Protein AF-A0A932MPE1-F1 (afdb_monomer)

Nearest PDB structures (foldseek):
  2o38-assembly1_A  TM=8.174E-01  e=1.059E-05  Rhodopseudomonas palustris CGA009
  2a6c-assembly1_A  TM=9.421E-01  e=1.053E-04  Nitrosomonas europaea
  7ewc-assembly1_A  TM=6.214E-01  e=9.830E-03  Mycobacterium tuberculosis H37Rv
  3zkc-assembly1_B  TM=7.278E-01  e=4.633E-02  Bacillus subtilis subsp. subtilis str. 168
  7ewd-assembly1_A  TM=6.023E-01  e=1.310E-02  Mycobacterium tuberculosis H37Rv

Mean predicted aligned error: 8.55 Å

Solvent-accessible surface area (backbone atoms only — not comparable to full-atom values): 7859 Å² total; per-residue (Å²): 137,81,84,57,58,51,88,51,97,84,36,64,41,52,76,69,68,44,94,55,16,48,61,52,46,52,42,50,54,48,48,50,54,45,51,53,50,38,60,76,68,68,54,49,48,64,52,47,8,63,70,67,75,48,54,49,73,54,32,44,39,55,76,70,62,51,60,94,80,55,55,63,66,57,45,52,53,49,34,46,69,71,74,42,87,87,86,86,86,87,83,82,79,90,71,98,70,90,81,68,83,70,67,65,78,91,77,82,78,72,78,80,86,79,76,85,91,83,86,132

InterPro domains:
  IPR001387 Cro/C1-type, helix-turn-helix domain [PS50943] (34-89)
  IPR001387 Cro/C1-type, helix-turn-helix domain [SM00530] (33-89)
  IPR001387 Cro/C1-type, helix-turn-helix domain [cd00093] (39-87)
  IPR010982 Lambda repressor-like, DNA-binding domain superfamily [G3DSA:1.10.260.40] (15-92)
  IPR010982 Lambda repressor-like, DNA-binding domain superfamily [SSF47413] (19-94)
  IPR039554 HigA2-like, helix-turn-helix domain [PF13744] (12-91)

Foldseek 3Di:
DDADADDDVPQVLVVVVHPCSRQLVLLQVLLVVLLVLCVVVVHDLVRLCVLLVHDSVVSVCSNVPVSVVDGNVSSQSSCVSSVHDDDDDDDDDDDPDPPDTDHGDDDDPPPPPPDDPPDD

Structure (mmCIF, N/CA/C/O backbone):
data_AF-A0A932MPE1-F1
#
_entry.id   AF-A0A932MPE1-F1
#
loop_
_atom_site.group_PDB
_atom_site.id
_atom_site.type_symbol
_atom_site.label_atom_id
_atom_site.label_alt_id
_atom_site.label_comp_id
_atom_site.label_asym_id
_atom_site.label_entity_id
_atom_site.label_seq_id
_atom_site.pdbx_PDB_ins_code
_atom_site.Cartn_x
_atom_site.Cartn_y
_atom_site.Cartn_z
_atom_site.occupancy
_atom_site.B_iso_or_equiv
_atom_site.auth_seq_id
_atom_site.auth_comp_id
_atom_site.auth_asym_id
_atom_site.auth_atom_id
_atom_site.pdbx_PDB_model_num
ATOM 1 N N . MET A 1 1 ? 17.467 -10.125 -6.346 1.00 37.91 1 MET A N 1
ATOM 2 C CA . MET A 1 1 ? 17.031 -9.792 -7.722 1.00 37.91 1 MET A CA 1
ATOM 3 C C . MET A 1 1 ? 15.690 -9.086 -7.632 1.00 37.91 1 MET A C 1
ATOM 5 O O . MET A 1 1 ? 14.696 -9.749 -7.381 1.00 37.91 1 MET A O 1
ATOM 9 N N . THR A 1 2 ? 15.652 -7.758 -7.743 1.00 42.38 2 THR A N 1
ATOM 10 C CA . THR A 1 2 ? 14.387 -7.010 -7.783 1.00 42.38 2 THR A CA 1
ATOM 11 C C . THR A 1 2 ? 13.823 -7.049 -9.208 1.00 42.38 2 THR A C 1
ATOM 13 O O . THR A 1 2 ? 14.575 -6.833 -10.166 1.00 42.38 2 THR A O 1
ATOM 16 N N . PRO A 1 3 ? 12.534 -7.383 -9.400 1.00 53.00 3 PRO A N 1
ATOM 17 C CA . PRO A 1 3 ? 11.929 -7.356 -10.723 1.00 53.00 3 PRO A CA 1
ATOM 18 C C . PRO A 1 3 ? 11.927 -5.916 -11.245 1.00 53.00 3 PRO A C 1
ATOM 20 O O . PRO A 1 3 ? 11.459 -5.002 -10.571 1.00 53.00 3 PRO A O 1
ATOM 23 N N . LYS A 1 4 ? 12.464 -5.703 -12.452 1.00 52.66 4 LYS A N 1
ATOM 24 C CA . LYS A 1 4 ? 12.369 -4.404 -13.121 1.00 52.66 4 LYS A CA 1
ATOM 25 C C . LYS A 1 4 ? 10.934 -4.198 -13.589 1.00 52.66 4 LYS A C 1
ATOM 27 O O . LYS A 1 4 ? 10.346 -5.045 -14.256 1.00 52.66 4 LYS A O 1
ATOM 32 N N . LEU A 1 5 ? 10.383 -3.064 -13.213 1.00 62.53 5 LEU A N 1
ATOM 33 C CA . LEU A 1 5 ? 9.048 -2.625 -13.576 1.00 62.53 5 LEU A CA 1
ATOM 34 C C . LEU A 1 5 ? 9.161 -1.731 -14.839 1.00 62.53 5 LEU A C 1
ATOM 36 O O . LEU A 1 5 ? 10.270 -1.330 -15.195 1.00 62.53 5 LEU A O 1
ATOM 40 N N . HIS A 1 6 ? 8.079 -1.465 -15.576 1.00 52.44 6 HIS A N 1
ATOM 41 C CA . HIS A 1 6 ? 8.164 -0.789 -16.885 1.00 52.44 6 HIS A CA 1
ATOM 42 C C . HIS A 1 6 ? 7.243 0.407 -16.996 1.00 52.44 6 HIS A C 1
ATOM 44 O O . HIS A 1 6 ? 6.069 0.304 -16.640 1.00 52.44 6 HIS A O 1
ATOM 50 N N . LYS A 1 7 ? 7.772 1.439 -17.658 1.00 56.03 7 LYS A N 1
ATOM 51 C CA . LYS A 1 7 ? 7.132 2.724 -17.902 1.00 56.03 7 LYS A CA 1
ATOM 52 C C . LYS A 1 7 ? 5.729 2.541 -18.447 1.00 56.03 7 LYS A C 1
ATOM 54 O O . LYS A 1 7 ? 5.529 2.168 -19.603 1.00 56.03 7 LYS A O 1
ATOM 59 N N . SER A 1 8 ? 4.751 2.774 -17.579 1.00 58.72 8 SER A N 1
ATOM 60 C CA . SER A 1 8 ? 3.382 2.995 -18.027 1.00 58.72 8 SER A CA 1
ATOM 61 C C . SER A 1 8 ? 3.353 4.326 -18.787 1.00 58.72 8 SER A C 1
ATOM 63 O O . SER A 1 8 ? 4.065 5.247 -18.383 1.00 58.72 8 SER A O 1
ATOM 65 N N . PRO A 1 9 ? 2.588 4.444 -19.887 1.00 60.38 9 PRO A N 1
ATOM 66 C CA . PRO A 1 9 ? 2.517 5.686 -20.660 1.00 60.38 9 PRO A CA 1
ATOM 67 C C . PRO A 1 9 ? 2.071 6.890 -19.810 1.00 60.38 9 PRO A C 1
ATOM 69 O O . PRO A 1 9 ? 2.505 7.995 -20.096 1.00 60.38 9 PRO A O 1
ATOM 72 N N . ASP A 1 10 ? 1.338 6.649 -18.713 1.00 67.94 10 ASP A N 1
ATOM 73 C CA . ASP A 1 10 ? 0.942 7.654 -17.711 1.00 67.94 10 ASP A CA 1
ATOM 74 C C . ASP A 1 10 ? 1.773 7.597 -16.408 1.00 67.94 10 ASP A C 1
ATOM 76 O O . ASP A 1 10 ? 1.284 7.917 -15.320 1.00 67.94 10 ASP A O 1
ATOM 80 N N . ASN A 1 11 ? 3.025 7.125 -16.455 1.00 80.44 11 ASN A N 1
ATOM 81 C CA . ASN A 1 11 ? 3.882 7.102 -15.269 1.00 80.44 11 ASN A CA 1
ATOM 82 C C . ASN A 1 11 ? 4.577 8.456 -15.046 1.00 80.44 11 ASN A C 1
ATOM 84 O O . ASN A 1 11 ? 5.751 8.626 -15.380 1.00 80.44 11 ASN A O 1
ATOM 88 N N . LEU A 1 12 ? 3.880 9.368 -14.363 1.00 83.56 12 LEU A N 1
ATOM 89 C CA . LEU A 1 12 ? 4.427 10.669 -13.960 1.00 83.56 12 LEU A CA 1
ATOM 90 C C . LEU A 1 12 ? 5.742 10.552 -13.171 1.00 83.56 12 LEU A C 1
ATOM 92 O O . LEU A 1 12 ? 6.610 11.411 -13.285 1.00 83.56 12 LEU A O 1
ATOM 96 N N . PHE A 1 13 ? 5.946 9.485 -12.391 1.00 83.50 13 PHE A N 1
ATOM 97 C CA . PHE A 1 13 ? 7.195 9.305 -11.647 1.00 83.50 13 PHE A CA 1
ATOM 98 C C . PHE A 1 13 ? 8.391 9.050 -12.573 1.00 83.50 13 PHE A C 1
ATOM 100 O O . PHE A 1 13 ? 9.511 9.450 -12.251 1.00 83.50 13 PHE A O 1
ATOM 107 N N . ALA A 1 14 ? 8.160 8.397 -13.715 1.00 82.25 14 ALA A N 1
ATOM 108 C CA . ALA A 1 14 ? 9.191 8.148 -14.716 1.00 82.25 14 ALA A CA 1
ATOM 109 C C . ALA A 1 14 ? 9.508 9.420 -15.507 1.00 82.25 14 ALA A C 1
ATOM 111 O O . ALA A 1 14 ? 10.662 9.637 -15.872 1.00 82.25 14 ALA A O 1
ATOM 112 N N . ASP A 1 15 ? 8.511 10.275 -15.732 1.00 82.38 15 ASP A N 1
ATOM 113 C CA . ASP A 1 15 ? 8.708 11.582 -16.366 1.00 82.38 15 ASP A CA 1
ATOM 114 C C . ASP A 1 15 ? 9.468 12.551 -15.453 1.00 82.38 15 ASP A C 1
ATOM 116 O O . ASP A 1 15 ? 10.280 13.341 -15.923 1.00 82.38 15 ASP A O 1
ATOM 120 N N . LEU A 1 16 ? 9.309 12.404 -14.135 1.00 84.62 16 LEU A N 1
ATOM 121 C CA . LEU A 1 16 ? 10.114 13.091 -13.122 1.00 84.62 16 LEU A CA 1
ATOM 122 C C . LEU A 1 16 ? 11.523 12.489 -12.933 1.00 84.62 16 LEU A C 1
ATOM 124 O O . LEU A 1 16 ? 12.244 12.897 -12.024 1.00 84.62 16 LEU A O 1
ATOM 128 N N . GLY A 1 17 ? 11.921 11.502 -13.743 1.00 81.56 17 GLY A N 1
ATOM 129 C CA . GLY A 1 17 ? 13.266 10.917 -13.712 1.00 81.56 17 GLY A CA 1
ATOM 130 C C . GLY A 1 17 ? 13.592 10.130 -12.439 1.00 81.56 17 GLY A C 1
ATOM 131 O O . GLY A 1 17 ? 14.766 9.931 -12.120 1.00 81.56 17 GLY A O 1
ATOM 132 N N . ARG A 1 18 ? 12.583 9.685 -11.681 1.00 80.94 18 ARG A N 1
ATOM 133 C CA . ARG A 1 18 ? 12.826 8.959 -10.431 1.00 80.94 18 ARG A CA 1
ATOM 134 C C . ARG A 1 18 ? 13.390 7.556 -10.695 1.00 80.94 18 ARG A C 1
ATOM 136 O O . ARG A 1 18 ? 12.834 6.822 -11.511 1.00 80.94 18 ARG A O 1
ATOM 143 N N . PRO A 1 19 ? 14.419 7.114 -9.950 1.00 82.25 19 PRO A N 1
ATOM 144 C CA . PRO A 1 19 ? 14.976 5.770 -10.112 1.00 82.25 19 PRO A CA 1
ATOM 145 C C . PRO A 1 19 ? 14.008 4.668 -9.648 1.00 82.25 19 PRO A C 1
ATOM 147 O O . PRO A 1 19 ? 14.065 3.547 -10.146 1.00 82.25 19 PRO A O 1
ATOM 150 N N . ASP A 1 20 ? 13.098 4.994 -8.725 1.00 83.94 20 ASP A N 1
ATOM 151 C CA . ASP A 1 20 ? 12.046 4.114 -8.203 1.00 83.94 20 ASP A CA 1
ATOM 152 C C . ASP A 1 20 ? 10.694 4.321 -8.904 1.00 83.94 20 ASP A C 1
ATOM 154 O O . ASP A 1 20 ? 9.669 3.872 -8.393 1.00 83.94 20 ASP A O 1
ATOM 158 N N . ALA A 1 21 ? 10.672 5.011 -10.052 1.00 86.19 21 ALA A N 1
ATOM 159 C CA . ALA A 1 21 ? 9.457 5.516 -10.689 1.00 86.19 21 ALA A CA 1
ATOM 160 C C . ALA A 1 21 ? 8.334 4.488 -10.810 1.00 86.19 21 ALA A C 1
ATOM 162 O O . ALA A 1 21 ? 7.162 4.764 -10.580 1.00 86.19 21 ALA A O 1
ATOM 163 N N . GLU A 1 22 ? 8.693 3.280 -11.188 1.00 82.94 22 GLU A N 1
ATOM 164 C CA . GLU A 1 22 ? 7.726 2.231 -11.427 1.00 82.94 22 GLU A CA 1
ATOM 165 C C . GLU A 1 22 ? 7.183 1.596 -10.148 1.00 82.94 22 GLU A C 1
ATOM 167 O O . GLU A 1 22 ? 6.016 1.217 -10.069 1.00 82.94 22 GLU A O 1
ATOM 172 N N . GLU A 1 23 ? 8.031 1.480 -9.129 1.00 86.44 23 GLU A N 1
ATOM 173 C CA . GLU A 1 23 ? 7.614 0.969 -7.829 1.00 86.44 23 GLU A CA 1
ATOM 174 C C . GLU A 1 23 ? 6.728 2.006 -7.144 1.00 86.44 23 GLU A C 1
ATOM 176 O O . GLU A 1 23 ? 5.694 1.670 -6.567 1.00 86.44 23 GLU A O 1
ATOM 181 N N . ALA A 1 24 ? 7.100 3.283 -7.259 1.00 88.94 24 ALA A N 1
ATOM 182 C CA . ALA A 1 24 ? 6.284 4.406 -6.832 1.00 88.94 24 ALA A CA 1
ATOM 183 C C . ALA A 1 24 ? 4.931 4.417 -7.559 1.00 88.94 24 ALA A C 1
ATOM 185 O O . ALA A 1 24 ? 3.901 4.564 -6.903 1.00 88.94 24 ALA A O 1
ATOM 186 N N . TYR A 1 25 ? 4.916 4.168 -8.873 1.00 89.00 25 TYR A N 1
ATOM 187 C CA . TYR A 1 25 ? 3.688 4.042 -9.656 1.00 89.00 25 TYR A CA 1
ATOM 188 C C . TYR A 1 25 ? 2.787 2.917 -9.138 1.00 89.00 25 TYR A C 1
ATOM 190 O O . TYR A 1 25 ? 1.614 3.153 -8.858 1.00 89.00 25 TYR A O 1
ATOM 198 N N . LEU A 1 26 ? 3.321 1.708 -8.939 1.00 89.94 26 LEU A N 1
ATOM 199 C CA . LEU A 1 26 ? 2.531 0.589 -8.418 1.00 89.94 26 LEU A CA 1
ATOM 200 C C . LEU A 1 26 ? 1.984 0.862 -7.019 1.00 89.94 26 LEU A C 1
ATOM 202 O O . LEU A 1 26 ? 0.796 0.649 -6.777 1.00 89.94 26 LEU A O 1
ATOM 206 N N . ARG A 1 27 ? 2.819 1.376 -6.111 1.00 92.31 27 ARG A N 1
ATOM 207 C CA . ARG A 1 27 ? 2.369 1.753 -4.767 1.00 92.31 27 ARG A CA 1
ATOM 208 C C . ARG A 1 27 ? 1.279 2.820 -4.827 1.00 92.31 27 ARG A C 1
ATOM 210 O O . ARG A 1 27 ? 0.285 2.694 -4.121 1.00 92.31 27 ARG A O 1
ATOM 217 N N . ALA A 1 28 ? 1.419 3.822 -5.695 1.00 92.69 28 ALA A N 1
ATOM 218 C CA . ALA A 1 28 ? 0.412 4.862 -5.890 1.00 92.69 28 ALA A CA 1
ATOM 219 C C . ALA A 1 28 ? -0.919 4.290 -6.397 1.00 92.69 28 ALA A C 1
ATOM 221 O O . ALA A 1 28 ? -1.972 4.658 -5.882 1.00 92.69 28 ALA A O 1
ATOM 222 N N . ARG A 1 29 ? -0.884 3.346 -7.346 1.00 92.50 29 ARG A N 1
ATOM 223 C CA . ARG A 1 29 ? -2.090 2.677 -7.861 1.00 92.50 29 ARG A CA 1
ATOM 224 C C . ARG A 1 29 ? -2.784 1.835 -6.787 1.00 92.50 29 ARG A C 1
ATOM 226 O O . ARG A 1 29 ? -3.991 1.973 -6.614 1.00 92.50 29 ARG A O 1
ATOM 233 N N . LEU A 1 30 ? -2.039 1.024 -6.029 1.00 94.00 30 LEU A N 1
ATOM 234 C CA . LEU A 1 30 ? -2.607 0.233 -4.927 1.00 94.00 30 LEU A CA 1
ATOM 235 C C . LEU A 1 30 ? -3.190 1.125 -3.829 1.00 94.00 30 LEU A C 1
ATOM 237 O O . LEU A 1 30 ? -4.299 0.886 -3.363 1.00 94.00 30 LEU A O 1
ATOM 241 N N . LEU A 1 31 ? -2.465 2.175 -3.441 1.00 95.38 31 LEU A N 1
ATOM 242 C CA . LEU A 1 31 ? -2.955 3.148 -2.473 1.00 95.38 31 LEU A CA 1
ATOM 243 C C . LEU A 1 31 ? -4.242 3.822 -2.963 1.00 95.38 31 LEU A C 1
ATOM 245 O O . LEU A 1 31 ? -5.175 3.964 -2.182 1.00 95.38 31 LEU A O 1
ATOM 249 N N . GLY A 1 32 ? -4.318 4.201 -4.240 1.00 93.88 32 GLY A N 1
ATOM 250 C CA . GLY A 1 32 ? -5.532 4.771 -4.826 1.00 93.88 32 GLY A CA 1
ATOM 251 C C . GLY A 1 32 ? -6.743 3.846 -4.677 1.00 93.88 32 GLY A C 1
ATOM 252 O O . GLY A 1 32 ? -7.812 4.301 -4.280 1.00 93.88 32 GLY A O 1
ATOM 253 N N . GLN A 1 33 ? -6.560 2.541 -4.896 1.00 94.81 33 GLN A N 1
ATOM 254 C CA . GLN A 1 33 ? -7.614 1.542 -4.688 1.00 94.81 33 GLN A CA 1
ATOM 255 C C . GLN A 1 33 ? -8.033 1.421 -3.215 1.00 94.81 33 GLN A C 1
ATOM 257 O O . GLN A 1 33 ? -9.223 1.336 -2.918 1.00 94.81 33 GLN A O 1
ATOM 262 N N . ILE A 1 34 ? -7.076 1.484 -2.283 1.00 96.00 34 ILE A N 1
ATOM 263 C CA . ILE A 1 34 ? -7.365 1.510 -0.841 1.00 96.00 34 ILE A CA 1
ATOM 264 C C . ILE A 1 34 ? -8.197 2.744 -0.483 1.00 96.00 34 ILE A C 1
ATOM 266 O O . ILE A 1 34 ? -9.217 2.612 0.185 1.00 96.00 34 ILE A O 1
ATOM 270 N N . LEU A 1 35 ? -7.785 3.934 -0.929 1.00 96.00 35 LEU A N 1
ATOM 271 C CA . LEU A 1 35 ? -8.488 5.183 -0.624 1.00 96.00 35 LEU A CA 1
ATOM 272 C C . LEU A 1 35 ? -9.915 5.177 -1.183 1.00 96.00 35 LEU A C 1
ATOM 274 O O . LEU A 1 35 ? -10.843 5.535 -0.465 1.00 96.00 35 LEU A O 1
ATOM 278 N N . ALA A 1 36 ? -10.101 4.683 -2.410 1.00 94.56 36 ALA A N 1
ATOM 279 C CA . ALA A 1 36 ? -11.425 4.544 -3.009 1.00 94.56 36 ALA A CA 1
ATOM 280 C C . ALA A 1 36 ? -12.311 3.541 -2.245 1.00 94.56 36 ALA A C 1
ATOM 282 O O . ALA A 1 36 ? -13.512 3.758 -2.085 1.00 94.56 36 ALA A O 1
ATOM 283 N N . ALA A 1 37 ? -11.739 2.441 -1.741 1.00 95.31 37 ALA A N 1
ATOM 284 C CA . ALA A 1 37 ? -12.466 1.494 -0.898 1.00 95.31 37 ALA A CA 1
ATOM 285 C C . ALA A 1 37 ? -12.862 2.115 0.451 1.00 95.31 37 ALA A C 1
ATOM 287 O O . ALA A 1 37 ? -14.012 1.980 0.860 1.00 95.31 37 ALA A O 1
ATOM 288 N N . VAL A 1 38 ? -11.941 2.830 1.101 1.00 95.94 38 VAL A N 1
ATOM 289 C CA . VAL A 1 38 ? -12.172 3.549 2.365 1.00 95.94 38 VAL A CA 1
ATOM 290 C C . VAL A 1 38 ? -13.300 4.570 2.223 1.00 95.94 38 VAL A C 1
ATOM 292 O O . VAL A 1 38 ? -14.189 4.608 3.070 1.00 95.94 38 VAL A O 1
ATOM 295 N N . GLU A 1 39 ? -13.294 5.350 1.140 1.00 95.75 39 GLU A N 1
ATOM 296 C CA . GLU A 1 39 ? -14.337 6.334 0.835 1.00 95.75 39 GLU A CA 1
ATOM 297 C C . GLU A 1 39 ? -15.694 5.665 0.589 1.00 95.75 39 GLU A C 1
ATOM 299 O O . GLU A 1 39 ? -16.680 6.013 1.235 1.00 95.75 39 GLU A O 1
ATOM 304 N N . ARG A 1 40 ? -15.741 4.636 -0.267 1.00 96.31 40 ARG A N 1
ATOM 305 C CA . ARG A 1 40 ? -16.967 3.878 -0.570 1.00 96.31 40 ARG A CA 1
ATOM 306 C C . ARG A 1 40 ? -17.585 3.210 0.662 1.00 96.31 40 ARG A C 1
ATOM 308 O O . ARG A 1 40 ? -18.799 3.053 0.721 1.00 96.31 40 ARG A O 1
ATOM 315 N N . MET A 1 41 ? -16.759 2.787 1.616 1.00 95.62 41 MET A N 1
ATOM 316 C CA . MET A 1 41 ? -17.195 2.164 2.869 1.00 95.62 41 MET A CA 1
ATOM 317 C C . MET A 1 41 ? -17.486 3.181 3.984 1.00 95.62 41 MET A C 1
ATOM 319 O O . MET A 1 41 ? -17.958 2.783 5.046 1.00 95.62 41 MET A O 1
ATOM 323 N N . GLY A 1 42 ? -17.195 4.472 3.778 1.00 96.50 42 GLY A N 1
ATOM 324 C CA . GLY A 1 42 ? -17.400 5.519 4.782 1.00 96.50 42 GLY A CA 1
ATOM 325 C C . GLY A 1 42 ? -16.530 5.367 6.036 1.00 96.50 42 GLY A C 1
ATOM 326 O O . GLY A 1 42 ? -16.948 5.767 7.121 1.00 96.50 42 GLY A O 1
ATOM 327 N N . LEU A 1 43 ? -15.341 4.764 5.921 1.00 96.81 43 LEU A N 1
ATOM 328 C CA . LEU A 1 43 ? -14.504 4.459 7.085 1.00 96.81 43 LEU A CA 1
ATOM 329 C C . LEU A 1 43 ? -13.788 5.707 7.610 1.00 96.81 43 LEU A C 1
ATOM 331 O O . LEU A 1 43 ? -13.118 6.430 6.867 1.00 96.81 43 LEU A O 1
ATOM 335 N N . THR A 1 44 ? -13.835 5.913 8.926 1.00 96.69 44 THR A N 1
ATOM 336 C CA . THR A 1 44 ? -12.970 6.894 9.589 1.00 96.69 44 THR A CA 1
ATOM 337 C C . THR A 1 44 ? -11.545 6.350 9.758 1.00 96.69 44 THR A C 1
ATOM 339 O O . THR A 1 44 ? -11.286 5.152 9.626 1.00 96.69 44 THR A O 1
ATOM 342 N N . GLN A 1 45 ? -10.596 7.212 10.148 1.00 95.50 45 GLN A N 1
ATOM 343 C CA . GLN A 1 45 ? -9.235 6.773 10.506 1.00 95.50 45 GLN A CA 1
ATOM 344 C C . GLN A 1 45 ? -9.230 5.734 11.636 1.00 95.50 45 GLN A C 1
ATOM 346 O O . GLN A 1 45 ? -8.375 4.850 11.646 1.00 95.50 45 GLN A O 1
ATOM 351 N N . GLY A 1 46 ? -10.160 5.846 12.591 1.00 97.38 46 GLY A N 1
ATOM 352 C CA . GLY A 1 46 ? -10.289 4.900 13.698 1.00 97.38 46 GLY A CA 1
ATOM 353 C C . GLY A 1 46 ? -10.840 3.550 13.243 1.00 97.38 46 GLY A C 1
ATOM 354 O O . GLY A 1 46 ? -10.329 2.513 13.662 1.00 97.38 46 GLY A O 1
ATOM 355 N N . ASP A 1 47 ? -11.825 3.552 12.344 1.00 97.19 47 ASP A N 1
ATOM 356 C CA . ASP A 1 47 ? -12.380 2.320 11.770 1.00 97.19 47 ASP A CA 1
ATOM 357 C C . ASP A 1 47 ? -11.340 1.588 10.936 1.00 97.19 47 ASP A C 1
ATOM 359 O O . ASP A 1 47 ? -11.126 0.394 11.128 1.00 97.19 47 ASP A O 1
ATOM 363 N N . LEU A 1 48 ? -10.627 2.325 10.084 1.00 97.12 48 LEU A N 1
ATOM 364 C CA . LEU A 1 48 ? -9.561 1.774 9.260 1.00 97.12 48 LEU A CA 1
ATOM 365 C C . LEU A 1 48 ? -8.427 1.192 10.112 1.00 97.12 48 LEU A C 1
ATOM 367 O O . LEU A 1 48 ? -7.919 0.116 9.814 1.00 97.12 48 LEU A O 1
ATOM 371 N N . ALA A 1 49 ? -8.051 1.877 11.195 1.00 97.62 49 ALA A N 1
ATOM 372 C CA . ALA A 1 49 ? -7.047 1.389 12.135 1.00 97.62 49 ALA A CA 1
ATOM 373 C C . ALA A 1 49 ? -7.464 0.060 12.783 1.00 97.62 49 ALA A C 1
ATOM 375 O O . ALA A 1 49 ? -6.668 -0.877 12.820 1.00 97.62 49 ALA A O 1
ATOM 376 N N . ARG A 1 50 ? -8.720 -0.039 13.240 1.00 97.38 50 ARG A N 1
ATOM 377 C CA . ARG A 1 50 ? -9.273 -1.272 13.817 1.00 97.38 50 ARG A CA 1
ATOM 378 C C . ARG A 1 50 ? -9.346 -2.400 12.793 1.00 97.38 50 ARG A C 1
ATOM 380 O O . ARG A 1 50 ? -8.892 -3.498 13.088 1.00 97.38 50 ARG A O 1
ATOM 387 N N . LEU A 1 51 ? -9.871 -2.116 11.602 1.00 96.12 51 LEU A N 1
ATOM 388 C CA . LEU A 1 51 ? -10.044 -3.098 10.533 1.00 96.12 51 LEU A CA 1
ATOM 389 C C . LEU A 1 51 ? -8.704 -3.676 10.062 1.00 96.12 51 LEU A C 1
ATOM 391 O O . LEU A 1 51 ? -8.581 -4.881 9.883 1.00 96.12 51 LEU A O 1
ATOM 395 N N . LEU A 1 52 ? -7.693 -2.820 9.889 1.00 95.38 52 LEU A N 1
ATOM 396 C CA . LEU A 1 52 ? -6.366 -3.232 9.423 1.00 95.38 52 LEU A CA 1
ATOM 397 C C . LEU A 1 52 ? -5.439 -3.708 10.555 1.00 95.38 52 LEU A C 1
ATOM 399 O O . LEU A 1 52 ? -4.315 -4.123 10.277 1.00 95.38 52 LEU A O 1
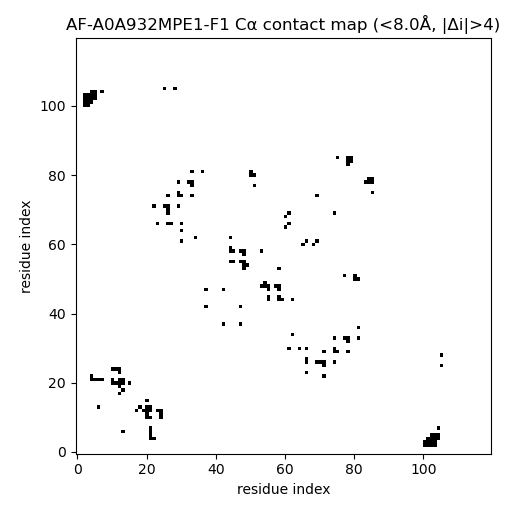ATOM 403 N N . GLY A 1 53 ? -5.858 -3.616 11.822 1.00 95.88 53 GLY A N 1
ATOM 404 C CA . GLY A 1 53 ? -5.017 -3.958 12.974 1.00 95.88 53 GLY A CA 1
ATOM 405 C C . GLY A 1 53 ? -3.782 -3.059 13.128 1.00 95.88 53 GLY A C 1
ATOM 406 O O . GLY A 1 53 ? -2.742 -3.508 13.609 1.00 95.88 53 GLY A O 1
ATOM 407 N N . ILE A 1 54 ? -3.872 -1.795 12.705 1.00 96.00 54 ILE A N 1
ATOM 408 C CA . ILE A 1 54 ? -2.771 -0.819 12.747 1.00 96.00 54 ILE A CA 1
ATOM 409 C C . ILE A 1 54 ? -3.064 0.322 13.720 1.00 96.00 54 ILE A C 1
ATOM 411 O O . ILE A 1 54 ? -4.190 0.539 14.159 1.00 96.00 54 ILE A O 1
ATOM 415 N N . LYS A 1 55 ? -2.039 1.110 14.055 1.00 96.88 55 LYS A N 1
ATOM 416 C CA . LYS A 1 55 ? -2.219 2.291 14.911 1.00 96.88 55 LYS A CA 1
ATOM 417 C C . LYS A 1 55 ? -2.916 3.414 14.134 1.00 96.88 55 LYS A C 1
ATOM 419 O O . LYS A 1 55 ? -2.614 3.645 12.964 1.00 96.88 55 LYS A O 1
ATOM 424 N N . GLN A 1 56 ? -3.758 4.202 14.802 1.00 95.31 56 GLN A N 1
ATOM 425 C CA . GLN A 1 56 ? -4.468 5.334 14.184 1.00 95.31 56 GLN A CA 1
ATOM 426 C C . GLN A 1 56 ? -3.556 6.348 13.455 1.00 95.31 56 GLN A C 1
ATOM 428 O O . GLN A 1 56 ? -3.920 6.768 12.356 1.00 95.31 56 GLN A O 1
ATOM 433 N N . PRO A 1 57 ? -2.352 6.716 13.951 1.00 96.38 57 PRO A N 1
ATOM 434 C CA . PRO A 1 57 ? -1.438 7.573 13.190 1.00 96.38 57 PRO A CA 1
ATOM 435 C C . PRO A 1 57 ? -0.986 6.951 11.864 1.00 96.38 57 PRO A C 1
ATOM 437 O O . PRO A 1 57 ? -0.730 7.664 10.894 1.00 96.38 57 PRO A O 1
ATOM 440 N N . GLU A 1 58 ? -0.890 5.623 11.804 1.00 95.56 58 GLU A N 1
ATOM 441 C CA . GLU A 1 58 ? -0.558 4.908 10.579 1.00 95.56 58 GL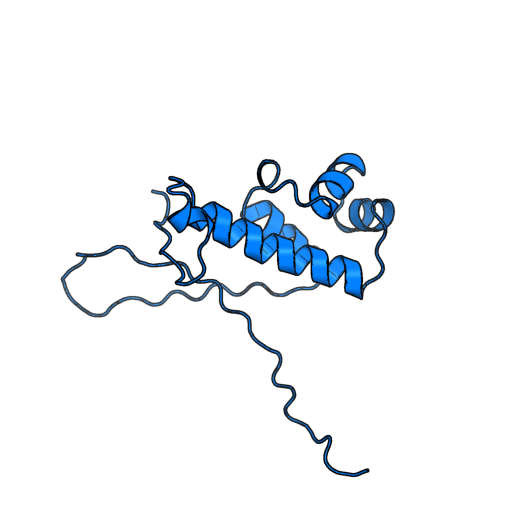U A CA 1
ATOM 442 C C . GLU A 1 58 ? -1.726 4.935 9.588 1.00 95.56 58 GLU A C 1
ATOM 444 O O . GLU A 1 58 ? -1.519 5.309 8.434 1.00 95.56 58 GLU A O 1
ATOM 449 N N . ALA A 1 59 ? -2.953 4.680 10.052 1.00 96.38 59 ALA A N 1
ATOM 450 C CA . ALA A 1 59 ? -4.165 4.856 9.246 1.00 96.38 59 ALA A CA 1
ATOM 451 C C . ALA A 1 59 ? -4.305 6.302 8.727 1.00 96.38 59 ALA A C 1
ATOM 453 O O . ALA A 1 59 ? -4.637 6.525 7.566 1.00 96.38 59 ALA A O 1
ATOM 454 N N . SER A 1 60 ? -3.953 7.299 9.545 1.00 96.69 60 SER A N 1
ATOM 455 C CA . SER A 1 60 ? -3.915 8.707 9.135 1.00 96.69 60 SER A CA 1
ATOM 456 C C . SER A 1 60 ? -2.893 8.963 8.023 1.00 96.69 60 SER A C 1
ATOM 458 O O . SER A 1 60 ? -3.187 9.645 7.042 1.00 96.69 60 SER A O 1
ATOM 460 N N . ASN A 1 61 ? -1.687 8.394 8.134 1.00 96.44 61 ASN A N 1
ATOM 461 C CA . ASN A 1 61 ? -0.670 8.499 7.085 1.00 96.44 61 ASN A CA 1
ATOM 462 C C . ASN A 1 61 ? -1.116 7.819 5.782 1.00 96.44 61 ASN A C 1
ATOM 464 O O . ASN A 1 61 ? -0.790 8.330 4.710 1.00 96.44 61 ASN A O 1
ATOM 468 N N . LEU A 1 62 ? -1.853 6.709 5.880 1.00 95.31 62 LEU A N 1
ATOM 469 C CA . LEU A 1 62 ? -2.424 5.998 4.737 1.00 95.31 62 LEU A CA 1
ATOM 470 C C . LEU A 1 62 ? -3.477 6.864 4.036 1.00 95.31 62 LEU A C 1
ATOM 472 O O . LEU A 1 62 ? -3.335 7.138 2.850 1.00 95.31 62 LEU A O 1
ATOM 476 N N . MET A 1 63 ? -4.451 7.396 4.784 1.00 94.62 63 MET A N 1
ATOM 477 C CA . MET A 1 63 ? -5.512 8.263 4.248 1.00 94.62 63 MET A CA 1
ATOM 478 C C . MET A 1 63 ? -4.990 9.586 3.670 1.00 94.62 63 MET A C 1
ATOM 480 O O . MET A 1 63 ? -5.575 10.129 2.742 1.00 94.62 63 MET A O 1
ATOM 484 N N . ARG A 1 64 ? -3.863 10.101 4.179 1.00 94.94 64 ARG A N 1
ATOM 485 C CA . ARG A 1 64 ? -3.170 11.283 3.623 1.00 94.94 64 ARG A CA 1
ATOM 486 C C . ARG A 1 64 ? -2.244 10.956 2.447 1.00 94.94 64 ARG A C 1
ATOM 488 O O . ARG A 1 64 ? -1.528 11.833 1.974 1.00 94.94 64 ARG A O 1
ATOM 495 N N . GLY A 1 65 ? -2.182 9.694 2.038 1.00 90.88 65 GLY A N 1
ATOM 496 C CA . GLY A 1 65 ? -1.401 9.232 0.901 1.00 90.88 65 GLY A CA 1
ATOM 497 C C . GLY A 1 65 ? 0.116 9.339 1.050 1.00 90.88 65 GLY A C 1
ATOM 498 O O . GLY A 1 65 ? 0.827 9.543 0.067 1.00 90.88 65 GLY A O 1
ATOM 499 N N . LYS A 1 66 ? 0.655 9.176 2.268 1.00 91.88 66 LYS A N 1
ATOM 500 C CA . LYS A 1 66 ? 2.111 9.176 2.5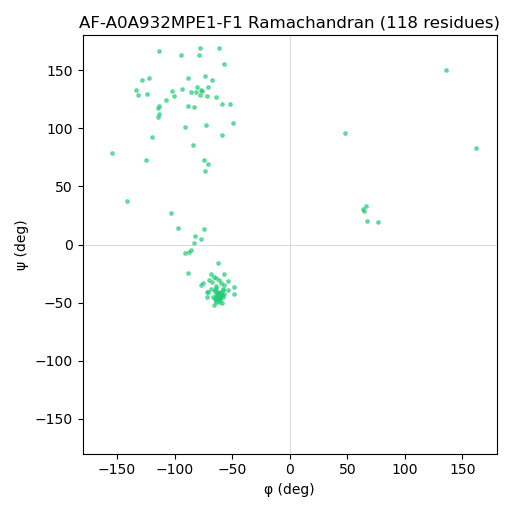03 1.00 91.88 66 LYS A CA 1
ATOM 501 C C . LYS A 1 66 ? 2.769 7.875 2.024 1.00 91.88 66 LYS A C 1
ATOM 503 O O . LYS A 1 66 ? 3.224 7.064 2.829 1.00 91.88 66 LYS A O 1
ATOM 508 N N . LEU A 1 67 ? 2.863 7.716 0.705 1.00 85.88 67 LEU A N 1
ATOM 509 C CA . LEU A 1 67 ? 3.390 6.543 -0.009 1.00 85.88 67 LEU A CA 1
ATOM 510 C C . LEU A 1 67 ? 4.740 6.033 0.502 1.00 85.88 67 LEU A C 1
ATOM 512 O O . LEU A 1 67 ? 4.955 4.827 0.572 1.00 85.88 67 LEU A O 1
ATOM 516 N N . SER A 1 68 ? 5.643 6.930 0.906 1.00 87.44 68 SER A N 1
ATOM 517 C CA . SER A 1 68 ? 6.976 6.565 1.405 1.00 87.44 68 SER A CA 1
ATOM 518 C C . SER A 1 68 ? 6.960 5.723 2.683 1.00 87.44 68 SER A C 1
ATOM 520 O O . SER A 1 68 ? 7.973 5.115 3.012 1.00 87.44 68 SER A O 1
ATOM 522 N N . ARG A 1 69 ? 5.831 5.672 3.403 1.00 90.88 69 ARG A N 1
ATOM 523 C CA . ARG A 1 69 ? 5.682 4.897 4.643 1.00 90.88 69 ARG A CA 1
ATOM 524 C C . ARG A 1 69 ? 5.177 3.473 4.432 1.00 90.88 69 ARG A C 1
ATOM 526 O O . ARG A 1 69 ? 5.147 2.711 5.393 1.00 90.88 69 ARG A O 1
ATOM 533 N N . PHE A 1 70 ? 4.778 3.118 3.213 1.00 93.25 70 PHE A N 1
ATOM 534 C CA . PHE A 1 70 ? 4.153 1.833 2.927 1.00 93.25 70 PHE A CA 1
ATOM 535 C C . PHE A 1 70 ? 4.925 1.094 1.837 1.00 93.25 70 PHE A C 1
ATOM 537 O O . PHE A 1 70 ? 5.231 1.653 0.779 1.00 93.25 70 PHE A O 1
ATOM 544 N N . SER A 1 71 ? 5.242 -0.170 2.115 1.00 93.81 71 SER A N 1
ATOM 545 C CA . SER A 1 71 ? 5.774 -1.090 1.114 1.00 93.81 71 SER A CA 1
ATOM 546 C C . SER A 1 71 ? 4.644 -1.628 0.234 1.00 93.81 71 SER A C 1
ATOM 548 O O . SER A 1 71 ? 3.465 -1.540 0.592 1.00 93.81 71 SER A O 1
ATOM 550 N N . LEU A 1 72 ? 5.003 -2.197 -0.916 1.00 92.75 72 LEU A N 1
ATOM 551 C CA . LEU A 1 72 ? 4.041 -2.817 -1.825 1.00 92.75 72 LEU A CA 1
ATOM 552 C C . LEU A 1 72 ? 3.264 -3.946 -1.128 1.00 92.75 72 LEU A C 1
ATOM 554 O O . LEU A 1 72 ? 2.044 -4.016 -1.240 1.00 92.75 72 LEU A O 1
ATOM 558 N N . GLU A 1 73 ? 3.962 -4.779 -0.355 1.00 94.00 73 GLU A N 1
ATOM 559 C CA . GLU A 1 73 ? 3.392 -5.918 0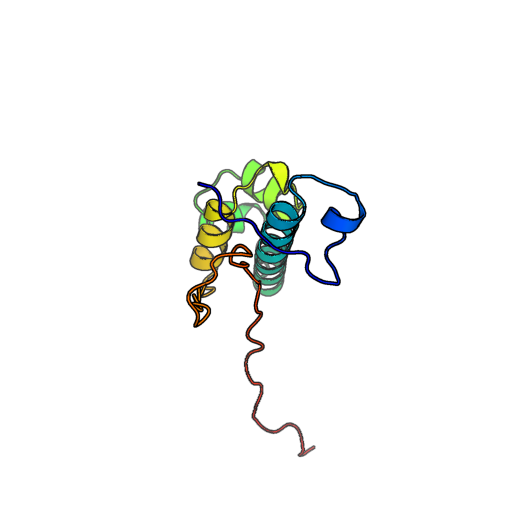.367 1.00 94.00 73 GLU A CA 1
ATOM 560 C C . GLU A 1 73 ? 2.342 -5.472 1.388 1.00 94.00 73 GLU A C 1
ATOM 562 O O . GLU A 1 73 ? 1.274 -6.076 1.473 1.00 94.00 73 GLU A O 1
ATOM 567 N N . ARG A 1 74 ? 2.602 -4.380 2.127 1.00 96.00 74 ARG A N 1
ATOM 568 C CA . ARG A 1 74 ? 1.624 -3.826 3.080 1.00 96.00 74 ARG A CA 1
ATOM 569 C C . ARG A 1 74 ? 0.371 -3.330 2.370 1.00 96.00 74 ARG A C 1
ATOM 571 O O . ARG A 1 74 ? -0.730 -3.581 2.841 1.00 96.00 74 ARG A O 1
ATOM 578 N N . LEU A 1 75 ? 0.529 -2.645 1.237 1.00 96.50 75 LEU A N 1
ATOM 579 C CA . LEU A 1 75 ? -0.612 -2.147 0.466 1.00 96.50 75 LEU A CA 1
ATOM 580 C C . LEU A 1 75 ? -1.461 -3.299 -0.089 1.00 96.50 75 LEU A C 1
ATOM 582 O O . LEU A 1 75 ? -2.685 -3.235 -0.026 1.00 96.50 75 LEU A O 1
ATOM 586 N N . VAL A 1 76 ? -0.828 -4.375 -0.566 1.00 95.81 76 VAL A N 1
ATOM 587 C CA . VAL A 1 76 ? -1.543 -5.598 -0.964 1.00 95.81 76 VAL A CA 1
ATOM 588 C C . VAL A 1 76 ? -2.296 -6.194 0.226 1.00 95.81 76 VAL A C 1
ATOM 590 O O . VAL A 1 76 ? -3.488 -6.459 0.106 1.00 95.81 76 VAL A O 1
ATOM 593 N N . ALA A 1 77 ? -1.652 -6.341 1.388 1.00 96.62 77 ALA A N 1
ATOM 594 C CA . ALA A 1 77 ? -2.307 -6.864 2.587 1.00 96.62 77 ALA A CA 1
ATOM 595 C C . ALA A 1 77 ? -3.526 -6.023 3.009 1.00 96.62 77 ALA A C 1
ATOM 597 O O . ALA A 1 77 ? -4.553 -6.576 3.395 1.00 96.62 77 ALA A O 1
ATOM 598 N N . TYR A 1 78 ? -3.449 -4.695 2.889 1.00 97.00 78 TYR A N 1
ATOM 599 C CA . TYR A 1 78 ? -4.575 -3.810 3.195 1.00 97.00 78 TYR A CA 1
ATOM 600 C C . TYR A 1 78 ? -5.729 -3.948 2.203 1.00 97.00 78 TYR A C 1
ATOM 602 O O . TYR A 1 78 ? -6.880 -3.931 2.626 1.00 97.00 78 TYR A O 1
ATOM 610 N N . LEU A 1 79 ? -5.448 -4.120 0.907 1.00 95.62 79 LEU A N 1
ATOM 611 C CA . LEU A 1 79 ? -6.493 -4.394 -0.085 1.00 95.62 79 LEU A CA 1
ATOM 612 C C . LEU A 1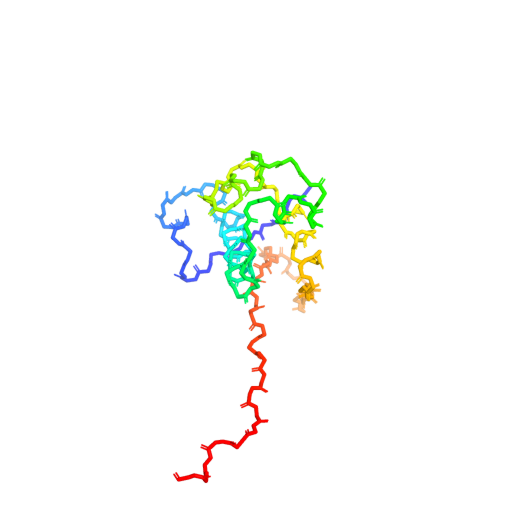 79 ? -7.234 -5.696 0.225 1.00 95.62 79 LEU A C 1
ATOM 614 O O . LEU A 1 79 ? -8.461 -5.698 0.207 1.00 95.62 79 LEU A O 1
ATOM 618 N N . LEU A 1 80 ? -6.502 -6.756 0.582 1.00 96.25 80 LEU A N 1
ATOM 619 C CA . LEU A 1 80 ? -7.095 -8.033 0.991 1.00 96.25 80 LEU A CA 1
ATOM 620 C C . LEU A 1 80 ? -7.964 -7.872 2.251 1.00 96.25 80 LEU A C 1
ATOM 622 O O . LEU A 1 80 ? -9.088 -8.361 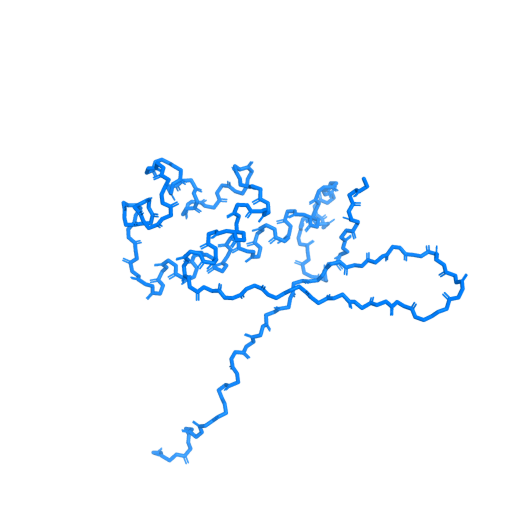2.295 1.00 96.25 80 LEU A O 1
ATOM 626 N N . ALA A 1 81 ? -7.483 -7.133 3.256 1.00 96.25 81 ALA A N 1
ATOM 627 C CA . ALA A 1 81 ? -8.236 -6.866 4.486 1.00 96.25 81 ALA A CA 1
ATOM 628 C C . ALA A 1 81 ? -9.498 -6.011 4.255 1.00 96.25 81 ALA A C 1
ATOM 630 O O . ALA A 1 81 ? -10.480 -6.144 4.981 1.00 96.25 81 ALA A O 1
ATOM 631 N N . LEU A 1 82 ? -9.495 -5.161 3.225 1.00 95.44 82 LEU A N 1
ATOM 632 C CA . LEU A 1 82 ? -10.657 -4.390 2.770 1.00 95.44 82 LEU A CA 1
ATOM 633 C C . LEU A 1 82 ? -11.593 -5.204 1.853 1.00 95.44 82 LEU A C 1
ATOM 635 O O . LEU A 1 82 ? -12.522 -4.641 1.275 1.00 95.44 82 LEU A O 1
ATOM 639 N N . GLY A 1 83 ? -11.361 -6.511 1.699 1.00 93.75 83 GLY A N 1
ATOM 640 C CA . GLY A 1 83 ? -12.190 -7.402 0.886 1.00 93.75 83 GLY A CA 1
ATOM 641 C C . GLY A 1 83 ? -11.970 -7.269 -0.622 1.00 93.75 83 GLY A C 1
ATOM 642 O O . GLY A 1 83 ? -12.849 -7.630 -1.399 1.00 93.75 83 GLY A O 1
ATOM 643 N N . GLY A 1 84 ? -10.839 -6.705 -1.049 1.00 92.06 84 GLY A N 1
ATOM 644 C CA . GLY A 1 84 ? -10.424 -6.703 -2.448 1.00 92.06 84 GLY A CA 1
ATOM 645 C C . GLY A 1 84 ? -9.603 -7.944 -2.788 1.00 92.06 84 GLY A C 1
ATOM 646 O O . GLY A 1 84 ? -8.763 -8.362 -2.000 1.00 92.06 84 GLY A O 1
ATOM 647 N N . ASP A 1 85 ? -9.783 -8.482 -3.991 1.00 92.31 85 ASP A N 1
ATOM 648 C CA . ASP A 1 85 ? -8.957 -9.573 -4.510 1.00 92.31 85 ASP A CA 1
ATOM 649 C C . ASP A 1 85 ? -7.785 -9.031 -5.334 1.00 92.31 85 ASP A C 1
ATOM 651 O O . ASP A 1 85 ? -7.951 -8.168 -6.202 1.00 92.31 85 ASP A O 1
ATOM 655 N N . VAL A 1 86 ? -6.584 -9.561 -5.089 1.00 90.69 86 VAL A N 1
ATOM 656 C CA . VAL A 1 86 ? -5.370 -9.200 -5.832 1.00 90.69 86 VAL A CA 1
ATOM 657 C C . VAL A 1 86 ? -4.889 -10.403 -6.634 1.00 90.69 86 VAL A C 1
ATOM 659 O O . VAL A 1 86 ? -4.410 -11.388 -6.078 1.00 90.69 86 VAL A O 1
ATOM 662 N N . GLU A 1 87 ? -4.968 -10.304 -7.959 1.00 90.69 87 GLU A N 1
ATOM 663 C CA . GLU A 1 87 ? -4.462 -11.325 -8.876 1.00 90.69 87 GLU A CA 1
ATOM 664 C C . GLU A 1 87 ? -3.123 -10.907 -9.489 1.00 90.69 87 GLU A C 1
ATOM 666 O O . GLU A 1 87 ? -2.976 -9.807 -10.028 1.00 90.69 87 GLU A O 1
ATOM 671 N N . VAL A 1 88 ? -2.150 -11.820 -9.471 1.00 89.50 88 VAL A N 1
ATOM 672 C CA . VAL A 1 88 ? -0.857 -11.638 -10.142 1.00 89.50 88 VAL A CA 1
ATOM 673 C C . VAL A 1 88 ? -0.739 -12.653 -11.271 1.00 89.50 88 VAL A C 1
ATOM 675 O O . VAL A 1 88 ? -0.572 -13.848 -11.042 1.00 89.50 88 VAL A O 1
ATOM 678 N N . ALA A 1 89 ? -0.802 -12.170 -12.511 1.00 89.88 89 ALA A N 1
ATOM 679 C CA . ALA A 1 89 ? -0.653 -13.001 -13.700 1.00 89.88 89 ALA A CA 1
ATOM 680 C C . ALA A 1 89 ? 0.761 -12.881 -14.285 1.00 89.88 89 ALA A C 1
ATOM 682 O O . ALA A 1 89 ? 1.232 -11.783 -14.592 1.00 89.88 89 ALA A O 1
ATOM 683 N N . VAL A 1 90 ? 1.423 -14.020 -14.506 1.00 89.00 90 VAL A N 1
ATOM 684 C CA . VAL A 1 90 ? 2.764 -14.077 -15.107 1.00 89.00 90 VAL A CA 1
ATOM 685 C C . VAL A 1 90 ? 2.674 -14.607 -16.533 1.00 89.00 90 VAL A C 1
ATOM 687 O O . VAL A 1 90 ? 2.172 -15.702 -16.775 1.00 89.00 90 VAL A O 1
ATOM 690 N N . ARG A 1 91 ? 3.195 -13.837 -17.496 1.00 88.25 91 ARG A N 1
ATOM 691 C CA . ARG A 1 91 ? 3.298 -14.248 -18.903 1.00 88.25 91 ARG A CA 1
ATOM 692 C C . ARG A 1 91 ? 4.758 -14.391 -19.314 1.00 88.25 91 ARG A C 1
ATOM 694 O O . ARG A 1 91 ? 5.492 -13.405 -19.370 1.00 88.25 91 ARG A O 1
ATOM 701 N N . TRP A 1 92 ? 5.149 -15.606 -19.680 1.00 85.56 92 TRP A N 1
ATOM 702 C CA . TRP A 1 92 ? 6.473 -15.892 -20.227 1.00 85.56 92 TRP A CA 1
ATOM 703 C C . TRP A 1 92 ? 6.532 -15.539 -21.719 1.00 85.56 92 TRP A C 1
ATOM 705 O O . TRP A 1 92 ? 5.615 -15.854 -22.481 1.00 85.56 92 TRP A O 1
ATOM 715 N N . LYS A 1 93 ? 7.609 -14.876 -22.156 1.00 80.62 93 LYS A N 1
ATOM 716 C CA . LYS A 1 93 ? 7.867 -14.633 -23.586 1.00 80.62 93 LYS A CA 1
ATOM 717 C C . LYS A 1 93 ? 8.384 -15.932 -24.217 1.00 80.62 93 LYS A C 1
ATOM 719 O O . LYS A 1 93 ? 9.290 -16.549 -23.666 1.00 80.62 93 LYS A O 1
ATOM 724 N N . LYS A 1 94 ? 7.841 -16.344 -25.366 1.00 75.56 94 LYS A N 1
ATOM 725 C CA . LYS A 1 94 ? 8.375 -17.483 -26.135 1.00 75.56 94 LYS A CA 1
ATOM 726 C C . LYS A 1 94 ? 9.628 -17.037 -26.912 1.00 75.56 94 LYS A C 1
ATOM 728 O O . LYS A 1 94 ? 9.561 -16.038 -27.621 1.00 75.56 94 LYS A O 1
ATOM 733 N N . GLY A 1 95 ? 10.745 -17.767 -26.792 1.00 68.44 95 GLY A N 1
ATOM 734 C CA . GLY A 1 95 ? 11.972 -17.567 -27.589 1.00 68.44 95 GLY A CA 1
ATOM 735 C C . GLY A 1 95 ? 13.285 -17.620 -26.787 1.00 68.44 95 GLY A C 1
ATOM 736 O O . GLY A 1 95 ? 13.317 -17.247 -25.619 1.00 68.44 95 GLY A O 1
ATOM 737 N N . ARG A 1 96 ? 14.385 -18.060 -27.427 1.00 56.38 96 ARG A N 1
ATOM 738 C CA . ARG A 1 96 ? 15.737 -18.243 -26.834 1.00 56.38 96 ARG A CA 1
ATOM 739 C C . ARG A 1 96 ? 16.535 -16.949 -26.575 1.00 56.38 96 ARG A C 1
ATOM 741 O O . ARG A 1 96 ? 17.726 -17.017 -26.307 1.00 56.38 96 ARG A O 1
ATOM 748 N N . ALA A 1 97 ? 15.913 -15.773 -26.624 1.00 57.56 97 ALA A N 1
ATOM 749 C CA . ALA A 1 97 ? 16.607 -14.503 -26.407 1.00 57.56 97 ALA A CA 1
ATOM 750 C C . ALA A 1 97 ? 16.013 -13.749 -25.211 1.00 57.56 97 ALA A C 1
ATOM 752 O O . ALA A 1 97 ? 15.071 -12.962 -25.334 1.00 57.56 97 ALA A O 1
ATOM 753 N N . CYS A 1 98 ? 16.595 -13.968 -24.034 1.00 55.41 98 CYS A N 1
ATOM 754 C CA . CYS A 1 98 ? 16.369 -13.172 -22.832 1.00 55.41 98 CYS A CA 1
ATOM 755 C C . CYS A 1 98 ? 17.060 -11.796 -22.950 1.00 55.41 98 CYS A C 1
ATOM 757 O O . CYS A 1 98 ? 17.985 -11.487 -22.211 1.00 55.41 98 CYS A O 1
ATOM 759 N N . GLY A 1 99 ? 16.652 -10.964 -23.914 1.00 62.88 99 GLY A N 1
ATOM 760 C CA . GLY A 1 99 ? 17.278 -9.650 -24.131 1.00 62.88 99 GLY A CA 1
ATOM 761 C C . GLY A 1 99 ? 16.664 -8.512 -23.308 1.00 62.88 99 GLY A C 1
ATOM 762 O O . GLY A 1 99 ? 17.316 -7.506 -23.050 1.00 62.88 99 GLY A O 1
ATOM 763 N N . LYS A 1 100 ? 15.395 -8.642 -22.894 1.00 64.19 100 LYS A N 1
ATOM 764 C CA . LYS A 1 100 ? 14.676 -7.596 -22.148 1.00 64.19 100 LYS A CA 1
ATOM 765 C C . LYS A 1 100 ? 13.954 -8.192 -20.940 1.00 64.19 100 LYS A C 1
ATOM 767 O O . LYS A 1 100 ? 13.239 -9.184 -21.129 1.00 64.19 100 LYS A O 1
ATOM 772 N N . PRO A 1 101 ? 14.072 -7.578 -19.747 1.00 69.06 101 PRO A N 1
ATOM 773 C CA . PRO A 1 101 ? 13.383 -8.050 -18.553 1.00 69.06 101 PRO A CA 1
ATOM 774 C C . PRO A 1 101 ? 11.863 -8.111 -18.764 1.00 69.06 101 PRO A C 1
ATOM 776 O O . PRO A 1 101 ? 11.294 -7.445 -19.641 1.00 69.06 101 PRO A O 1
ATOM 779 N N . GLY A 1 102 ? 11.216 -8.970 -17.974 1.00 70.25 102 GLY A N 1
ATOM 780 C CA . GLY A 1 102 ? 9.764 -8.972 -17.821 1.00 70.25 102 GLY A CA 1
ATOM 781 C C . GLY A 1 102 ? 9.267 -7.644 -17.252 1.00 70.25 102 GLY A C 1
ATOM 782 O O . GLY A 1 102 ? 10.055 -6.805 -16.827 1.00 70.25 102 GLY A O 1
ATOM 783 N N . VAL A 1 103 ? 7.954 -7.450 -17.283 1.00 74.06 103 VAL A N 1
ATOM 784 C CA . VAL A 1 103 ? 7.307 -6.209 -16.862 1.00 74.06 103 VAL A CA 1
ATOM 785 C C . VAL A 1 103 ? 6.156 -6.561 -15.940 1.00 74.06 103 VAL A C 1
ATOM 787 O O . VAL A 1 103 ? 5.304 -7.361 -16.327 1.00 74.06 103 VAL A O 1
ATOM 790 N N . LEU A 1 104 ? 6.098 -5.931 -14.770 1.00 77.50 104 LEU A N 1
ATOM 791 C CA . LEU A 1 104 ? 4.895 -5.933 -13.946 1.00 77.50 104 LEU A CA 1
ATOM 792 C C . LEU A 1 104 ? 3.975 -4.801 -14.415 1.00 77.50 104 LEU A C 1
ATOM 794 O O . LEU A 1 104 ? 4.425 -3.673 -14.608 1.00 77.50 104 LEU A O 1
ATOM 798 N N . ARG A 1 105 ? 2.699 -5.116 -14.630 1.00 79.19 105 ARG A N 1
ATOM 799 C CA . ARG A 1 105 ? 1.668 -4.156 -15.037 1.00 79.19 105 ARG A CA 1
ATOM 800 C C . ARG A 1 105 ? 0.551 -4.186 -14.014 1.00 79.19 105 ARG A C 1
ATOM 802 O O . ARG A 1 105 ? 0.199 -5.260 -13.535 1.00 79.19 105 ARG A O 1
ATOM 809 N N . PHE A 1 106 ? -0.025 -3.026 -13.734 1.00 81.81 106 PHE A N 1
ATOM 810 C CA . PHE A 1 106 ? -1.267 -2.943 -12.984 1.00 81.81 106 PHE A CA 1
ATOM 811 C C . PHE A 1 106 ? -2.437 -3.036 -13.962 1.00 81.81 106 PHE A C 1
ATOM 813 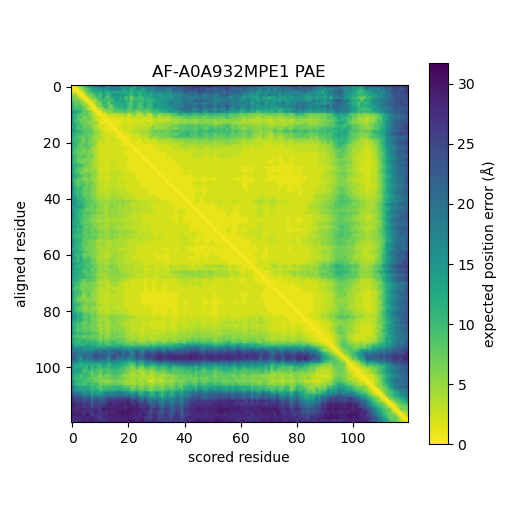O O . PHE A 1 106 ? -2.551 -2.208 -14.865 1.00 81.8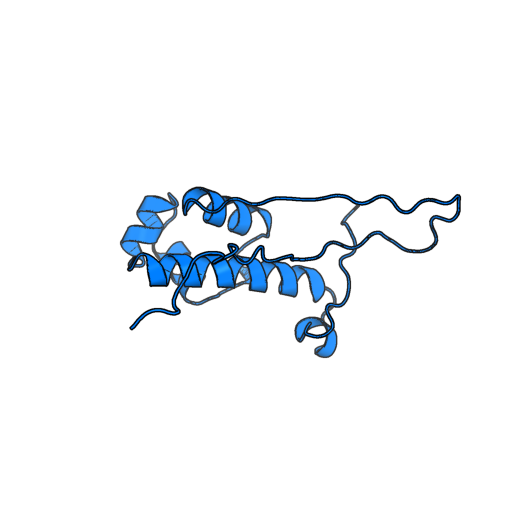1 106 PHE A O 1
ATOM 820 N N . ALA A 1 107 ? -3.276 -4.055 -13.809 1.00 81.44 107 ALA A N 1
ATOM 821 C CA . ALA A 1 107 ? -4.490 -4.218 -14.594 1.00 81.44 107 ALA A CA 1
ATOM 822 C C . ALA A 1 107 ? -5.690 -4.063 -13.662 1.00 81.44 107 ALA A C 1
ATOM 824 O O . ALA A 1 107 ? -5.849 -4.839 -12.726 1.00 81.44 107 ALA A O 1
ATOM 825 N N . GLU A 1 108 ? -6.538 -3.072 -13.920 1.00 69.44 108 GLU A N 1
ATOM 826 C CA . GLU A 1 108 ? -7.841 -3.003 -13.264 1.00 69.44 108 GLU A CA 1
ATOM 827 C C . GLU A 1 108 ? -8.804 -3.901 -14.027 1.00 69.44 108 GLU A C 1
ATOM 829 O O . GLU A 1 108 ? -9.093 -3.664 -15.205 1.00 69.44 108 GLU A O 1
ATOM 834 N N . ARG A 1 109 ? -9.341 -4.925 -13.359 1.00 69.31 109 ARG A N 1
ATOM 835 C CA . ARG A 1 109 ? -10.589 -5.517 -13.829 1.00 69.31 109 ARG A CA 1
ATOM 836 C C . ARG A 1 109 ? -11.696 -4.527 -13.505 1.00 69.31 109 ARG A C 1
ATOM 838 O O . ARG A 1 109 ? -12.139 -4.437 -12.365 1.00 69.31 109 ARG A O 1
ATOM 845 N N . ARG A 1 110 ? -12.167 -3.792 -14.515 1.00 56.84 110 ARG A N 1
ATOM 846 C CA . ARG A 1 110 ? -13.518 -3.235 -14.435 1.00 56.84 110 ARG A CA 1
ATOM 847 C C . ARG A 1 110 ? -14.453 -4.425 -14.272 1.00 56.84 110 ARG A C 1
ATOM 849 O O . ARG A 1 110 ? -14.435 -5.321 -15.115 1.00 56.84 110 ARG A O 1
ATOM 856 N N . ALA A 1 111 ? -15.214 -4.460 -13.180 1.00 48.81 111 ALA A N 1
ATOM 857 C CA . ALA A 1 111 ? -16.342 -5.369 -13.090 1.00 48.81 111 ALA A CA 1
ATOM 858 C C . ALA A 1 111 ? -17.187 -5.134 -14.344 1.00 48.81 111 ALA A C 1
ATOM 860 O O . ALA A 1 111 ? -17.579 -4.000 -14.627 1.00 48.81 111 ALA A O 1
ATOM 861 N N . SER A 1 112 ? -17.370 -6.180 -15.141 1.00 41.97 112 SER A N 1
ATOM 862 C CA . SER A 1 112 ? -18.252 -6.158 -16.293 1.00 41.97 112 SER A CA 1
ATOM 863 C C . SER A 1 112 ? -19.655 -5.818 -15.792 1.00 41.97 112 SER A C 1
ATOM 865 O O . SER A 1 112 ? -20.393 -6.705 -15.378 1.00 41.97 112 SER A O 1
ATOM 867 N N . LEU A 1 113 ? -20.035 -4.539 -15.815 1.00 45.41 113 LEU A N 1
ATOM 868 C CA . LEU A 1 113 ? -21.433 -4.118 -15.758 1.00 45.41 113 LEU A CA 1
ATOM 869 C C . LEU A 1 113 ? -22.071 -4.489 -17.104 1.00 45.41 113 LEU A C 1
ATOM 871 O O . LEU A 1 113 ? -22.350 -3.650 -17.952 1.00 45.41 113 LEU A O 1
ATOM 875 N N . SER A 1 114 ? -22.219 -5.793 -17.327 1.00 43.22 114 SER A N 1
ATOM 876 C CA . SER A 1 114 ? -23.087 -6.366 -18.342 1.00 43.22 114 SER A CA 1
ATOM 877 C C . SER A 1 114 ? -24.436 -6.594 -17.676 1.00 43.22 114 SER A C 1
ATOM 879 O O . SER A 1 114 ? -24.602 -7.571 -16.949 1.00 43.22 114 SER A O 1
ATOM 881 N N . GLY A 1 115 ? -25.396 -5.703 -17.919 1.00 42.34 115 GLY A N 1
ATOM 882 C CA . GLY A 1 115 ? -26.776 -5.920 -17.496 1.00 42.34 115 GLY A CA 1
ATOM 883 C C . GLY A 1 115 ? -27.622 -4.655 -17.450 1.00 42.34 115 GLY A C 1
ATOM 884 O O . GLY A 1 115 ? -27.803 -4.095 -16.382 1.00 42.34 115 GLY A O 1
ATOM 885 N N . LYS A 1 116 ? -28.154 -4.264 -18.614 1.00 44.72 116 LYS A N 1
ATOM 886 C CA . LYS A 1 116 ? -29.417 -3.529 -18.810 1.00 44.72 116 LYS A CA 1
ATOM 887 C C . LYS A 1 116 ? -29.653 -2.285 -17.933 1.00 44.72 116 LYS A C 1
ATOM 889 O O . LYS A 1 116 ? -30.256 -2.365 -16.871 1.00 44.72 116 LYS A O 1
ATOM 894 N N . LEU A 1 117 ? -29.326 -1.116 -18.479 1.00 40.25 117 LEU A N 1
ATOM 895 C CA . LEU A 1 117 ? -30.061 0.119 -18.190 1.00 40.25 117 LEU A CA 1
ATOM 896 C C . LEU A 1 117 ? -30.510 0.705 -19.536 1.00 40.25 117 LEU A C 1
ATOM 898 O O . LEU A 1 117 ? -29.901 1.621 -20.077 1.00 40.25 117 LEU A O 1
ATOM 902 N N . SER A 1 118 ? -31.501 0.062 -20.146 1.00 38.81 118 SER A N 1
ATOM 903 C CA . SER A 1 118 ? -32.089 0.496 -21.416 1.00 38.81 118 SER A CA 1
ATOM 904 C C . SER A 1 118 ? -33.600 0.285 -21.435 1.00 38.81 118 SER A C 1
ATOM 906 O O . SER A 1 118 ? -34.124 -0.097 -22.467 1.00 38.81 118 SER A O 1
ATOM 908 N N . ASP A 1 119 ? -34.269 0.508 -20.301 1.00 41.25 119 ASP A N 1
ATOM 909 C CA . ASP A 1 119 ? -35.733 0.574 -20.206 1.00 41.25 1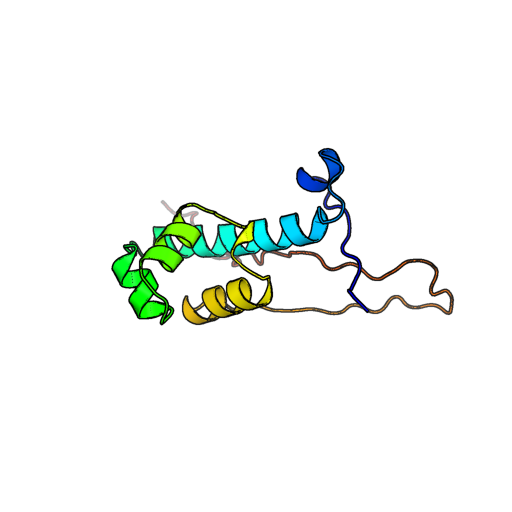19 ASP A CA 1
ATOM 910 C C . ASP A 1 119 ? -36.132 1.448 -18.999 1.00 41.25 119 ASP A C 1
ATOM 912 O O . ASP A 1 119 ? -36.430 0.907 -17.936 1.00 41.25 119 ASP A O 1
ATOM 916 N N . ILE A 1 120 ? -36.070 2.780 -19.148 1.00 42.41 120 ILE A N 1
ATOM 917 C CA . ILE A 1 120 ? -37.030 3.766 -18.597 1.00 42.41 120 ILE A CA 1
ATOM 918 C C . ILE A 1 120 ? -37.099 4.926 -19.590 1.00 42.41 120 ILE A C 1
ATOM 920 O O . ILE A 1 120 ? -36.014 5.440 -19.945 1.00 42.41 120 ILE A O 1
#

Secondary structure (DSSP, 8-state):
-PPPP---TT-HHHHTT-TTHHHHHHHHHHHHHHHHHHHHTT--HHHHHHHHT--HHHHHHHHTT-GGG--HHHHHHHHHHTT--------PPPSS---S--------------S-----

Organism: Tectimicrobiota bacterium (NCBI:txid2528274)

Radius of gyration: 17.54 Å; Cα contacts (8 Å, |Δi|>4): 96; chains: 1; bounding box: 54×31×42 Å

Sequence (120 aa):
MTPKLHKSPDNLFADLGRPDAEEAYLRARLLGQILAAVERMGLTQGDLARLLGIKQPEASNLMRGKLSRFSLERLVAYLLALGGDVEVAVRWKKGRACGKPGVLRFAERRASLSGKLSDI

pLDDT: mean 81.63, std 17.94, range [37.91, 97.62]